Protein AF-A0A2E6WQ95-F1 (afdb_monomer_lite)

Foldseek 3Di:
DDLPQWDADPVGTDHPVQQFAEDAEDAQWFQCLCVDPPDPPPPPPPDDDDDDDDDDPDPCPVDDDPDPDPPPCDVVLVCQLDDADDPVCVVCVVVVRNHNNSRTNDDPVVSVVVVVVCVVVVHRYYHHPDDPPD

Sequence (134 aa):
MNISGKVMTVKGAIDPSDLKKTITHEHFFIDLRKSHLPHQPSVYTKNILNLADEDVLFPKITSFPSESTEVDFPATELNLWNAKVDFGNLHLAKDRASIADNYILSDVNLAIKEALEFKNNGGSTVVDVTNRGL

pLDDT: mean 78.23, std 24.38, range [30.89, 98.62]

Secondary structure (DSSP, 8-state):
---TTPEEETTEEE-GGG--SEEEEE-SSEE-TTTSSSPPP----S-S-------------TTS-SS-------HHHHHHHTPPP-TTTHHHHHTT---GGGGEE--HHHHHHHHHHHHHTT--EEEE---TT-

Radius of gyration: 21.03 Å; chains: 1; bounding box: 39×42×52 Å

Structure (mmCIF, N/CA/C/O backbone):
data_AF-A0A2E6WQ95-F1
#
_entry.id   AF-A0A2E6WQ95-F1
#
loop_
_atom_site.group_PDB
_atom_site.id
_atom_site.type_symbol
_atom_site.label_atom_id
_atom_site.label_alt_id
_atom_site.label_comp_id
_atom_site.label_asym_id
_atom_site.label_entity_id
_atom_site.label_seq_id
_atom_site.pdbx_PDB_ins_code
_atom_site.Cartn_x
_atom_site.Cartn_y
_atom_site.Cartn_z
_atom_site.occupancy
_atom_site.B_iso_or_equiv
_atom_site.auth_seq_id
_atom_site.auth_comp_id
_atom_site.auth_asym_id
_atom_site.auth_atom_id
_atom_site.pdbx_PDB_model_num
ATOM 1 N N . MET A 1 1 ? -17.652 -18.478 17.981 1.00 73.75 1 MET A N 1
ATOM 2 C CA . MET A 1 1 ? -17.420 -17.054 18.317 1.00 73.75 1 MET A CA 1
ATOM 3 C C . MET A 1 1 ? -18.280 -16.220 17.377 1.00 73.75 1 MET A C 1
ATOM 5 O O . MET A 1 1 ? -18.214 -16.474 16.182 1.00 73.75 1 MET A O 1
ATOM 9 N N . ASN A 1 2 ? -19.123 -15.312 17.879 1.00 87.25 2 ASN A N 1
ATOM 10 C CA . ASN A 1 2 ? -19.898 -14.413 17.015 1.00 87.25 2 ASN A CA 1
ATOM 11 C C . ASN A 1 2 ? -18.994 -13.253 16.568 1.00 87.25 2 ASN A C 1
ATOM 13 O O . ASN A 1 2 ? -18.537 -12.490 17.414 1.00 87.25 2 ASN A O 1
ATOM 17 N N . ILE A 1 3 ? -18.714 -13.155 15.267 1.00 93.50 3 ILE A N 1
ATOM 18 C CA . ILE A 1 3 ? -17.878 -12.090 14.682 1.00 93.50 3 ILE A CA 1
ATOM 19 C C . ILE A 1 3 ? -18.707 -10.942 14.088 1.00 93.50 3 ILE A C 1
ATOM 21 O O . ILE A 1 3 ? -18.144 -9.978 13.576 1.00 93.50 3 ILE A O 1
ATOM 25 N N . SER A 1 4 ? -20.038 -11.037 14.143 1.00 95.56 4 SER A N 1
ATOM 26 C CA . SER A 1 4 ? -20.930 -10.003 13.623 1.00 95.56 4 SER A CA 1
ATOM 27 C C . SER A 1 4 ? -20.664 -8.663 14.311 1.00 95.56 4 SER A C 1
ATOM 29 O O . SER A 1 4 ? -20.610 -8.591 15.538 1.00 95.56 4 SER A O 1
ATOM 31 N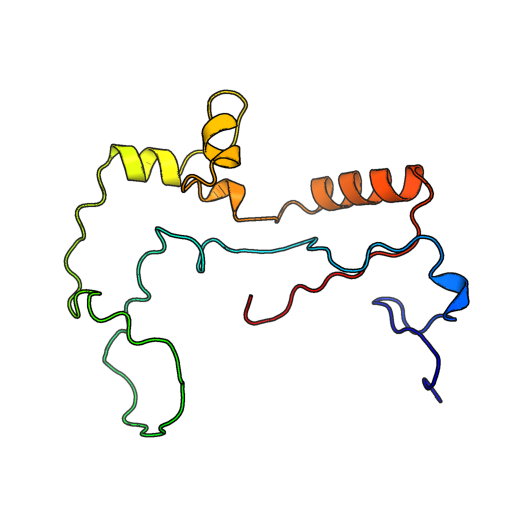 N . GLY A 1 5 ? -20.504 -7.600 13.518 1.00 94.94 5 GLY A N 1
ATOM 32 C CA . GLY A 1 5 ? -20.220 -6.249 14.012 1.00 94.94 5 GLY A CA 1
ATOM 33 C C . GLY A 1 5 ? -18.777 -6.010 14.474 1.00 94.94 5 GLY A C 1
ATOM 34 O O . GLY A 1 5 ? -18.498 -4.943 15.008 1.00 94.94 5 GLY A O 1
ATOM 35 N N . LYS A 1 6 ? -17.859 -6.967 14.285 1.00 96.88 6 LYS A N 1
ATOM 36 C CA . LYS A 1 6 ? -16.420 -6.795 14.544 1.00 96.88 6 LYS A CA 1
ATOM 37 C C . LYS A 1 6 ? -15.649 -6.564 13.248 1.00 96.88 6 LYS A C 1
ATOM 39 O O . LYS A 1 6 ? -16.119 -6.909 12.166 1.00 96.88 6 LYS A O 1
ATOM 44 N N . VAL A 1 7 ? -14.440 -6.021 13.371 1.00 97.56 7 VAL A N 1
ATOM 45 C CA . VAL A 1 7 ? -13.500 -5.893 12.249 1.00 97.56 7 VAL A CA 1
ATOM 46 C C . VAL A 1 7 ? -12.436 -6.972 12.378 1.00 97.56 7 VAL A C 1
ATOM 48 O O . VAL A 1 7 ? -11.837 -7.122 13.439 1.00 97.56 7 VAL A O 1
ATOM 51 N N . MET A 1 8 ? -12.197 -7.741 11.317 1.00 96.94 8 MET A N 1
ATOM 52 C CA . MET A 1 8 ? -11.149 -8.761 11.307 1.00 96.94 8 MET A CA 1
ATOM 53 C C . MET A 1 8 ? -9.818 -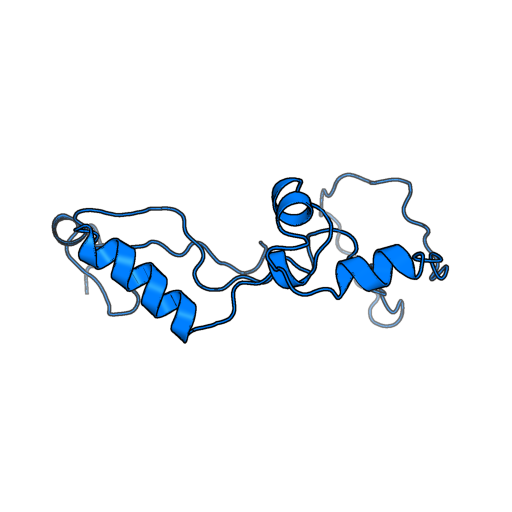8.157 10.851 1.00 96.94 8 MET A C 1
ATOM 55 O O . MET A 1 8 ? -9.746 -7.557 9.784 1.00 96.94 8 MET A O 1
ATOM 59 N N . THR A 1 9 ? -8.762 -8.353 11.638 1.00 97.44 9 THR A N 1
ATOM 60 C CA . THR A 1 9 ? -7.379 -8.001 11.277 1.00 97.44 9 THR A CA 1
ATOM 61 C C . THR A 1 9 ? -6.530 -9.264 11.131 1.00 97.44 9 THR A C 1
ATOM 63 O O . THR A 1 9 ? -6.942 -10.351 11.537 1.00 97.44 9 THR A O 1
ATOM 66 N N . VAL A 1 10 ? -5.288 -9.126 10.657 1.00 96.75 10 VAL A N 1
ATOM 67 C CA . VAL A 1 10 ? -4.316 -10.239 10.620 1.00 96.75 10 VAL A CA 1
ATOM 68 C C . VAL A 1 10 ? -3.965 -10.803 12.006 1.00 96.75 10 VAL A C 1
ATOM 70 O O . VAL A 1 10 ? -3.438 -11.906 12.101 1.00 96.75 10 VAL A O 1
ATOM 73 N N . LYS A 1 11 ? -4.261 -10.070 13.091 1.00 97.12 11 LYS A N 1
ATOM 74 C CA . LYS A 1 11 ? -4.078 -10.518 14.484 1.00 97.12 11 LYS A CA 1
ATOM 75 C C . LYS A 1 11 ? -5.379 -10.994 15.143 1.00 97.12 11 LYS A C 1
ATOM 77 O O . LYS A 1 11 ? -5.364 -11.335 16.322 1.00 97.12 11 LYS A O 1
ATOM 82 N N . GLY A 1 12 ? -6.488 -11.022 14.402 1.00 96.81 12 GLY A N 1
ATOM 83 C CA . GLY A 1 12 ? -7.810 -11.400 14.898 1.00 96.81 12 GLY A CA 1
ATOM 84 C C . GLY A 1 12 ? -8.808 -10.242 14.927 1.00 96.81 12 GLY A C 1
ATOM 85 O O . GLY A 1 12 ? -8.546 -9.147 14.424 1.00 96.81 12 GLY A O 1
ATOM 86 N N . ALA A 1 13 ? -9.985 -10.515 15.490 1.00 96.94 13 ALA A N 1
ATOM 87 C CA . ALA A 1 13 ? -11.093 -9.571 15.540 1.00 96.94 13 ALA A CA 1
ATOM 88 C C . ALA A 1 13 ? -10.858 -8.450 16.566 1.00 96.94 13 ALA A C 1
ATOM 90 O O . ALA A 1 13 ? -10.413 -8.712 17.683 1.00 96.94 13 ALA A O 1
ATOM 91 N N . ILE A 1 14 ? -11.226 -7.225 16.199 1.00 96.94 14 ILE A N 1
ATOM 92 C CA . ILE A 1 14 ? -11.193 -6.029 17.051 1.00 96.94 14 ILE A CA 1
ATOM 93 C C . ILE A 1 14 ? -12.569 -5.357 17.089 1.00 96.94 14 ILE A C 1
ATOM 95 O O . ILE A 1 14 ? -13.437 -5.638 16.250 1.00 96.94 14 ILE A O 1
ATOM 99 N N . ASP A 1 15 ? -12.786 -4.473 18.063 1.00 97.06 15 ASP A N 1
ATOM 100 C CA . ASP A 1 15 ? -13.972 -3.623 18.064 1.00 97.06 15 ASP A CA 1
ATOM 101 C C . ASP A 1 15 ? -13.865 -2.542 16.971 1.00 97.06 15 ASP A C 1
ATOM 103 O O . ASP A 1 15 ? -12.779 -1.997 16.768 1.00 97.06 15 ASP A O 1
ATOM 107 N N . PRO A 1 16 ? -14.951 -2.187 16.261 1.00 97.00 16 PRO A N 1
ATOM 108 C CA . PRO A 1 16 ? -14.918 -1.078 15.311 1.00 97.00 16 PRO A CA 1
ATOM 109 C C . PRO A 1 16 ? -14.420 0.244 15.913 1.00 97.00 16 PRO A C 1
ATOM 111 O O . PRO A 1 16 ? -13.793 1.025 15.196 1.00 97.00 16 PRO A O 1
ATOM 114 N N . SER A 1 17 ? -14.632 0.498 17.213 1.00 96.94 17 SER A N 1
ATOM 115 C CA . SER A 1 17 ? -14.094 1.699 17.870 1.00 96.94 17 SER A CA 1
ATOM 116 C C . SER A 1 17 ? -12.561 1.729 17.929 1.00 96.94 17 SER A C 1
ATOM 118 O O . SER A 1 17 ? -11.972 2.804 18.063 1.00 96.94 17 SER A O 1
ATOM 120 N N . ASP A 1 18 ? -11.904 0.571 17.807 1.00 97.44 18 ASP A N 1
ATOM 121 C CA . ASP A 1 18 ? -10.444 0.447 17.851 1.00 97.44 18 ASP A CA 1
ATOM 122 C C . ASP A 1 18 ? -9.765 0.809 16.521 1.00 97.44 18 ASP A C 1
ATOM 124 O O . ASP A 1 18 ? -8.553 1.034 16.505 1.00 97.44 18 ASP A O 1
ATOM 128 N N . LEU A 1 19 ? -10.524 0.926 15.420 1.00 97.00 19 LEU A N 1
ATOM 129 C CA . LEU A 1 19 ? -9.992 1.302 14.104 1.00 97.00 19 LEU A CA 1
ATOM 130 C C . LEU A 1 19 ? -9.252 2.643 14.136 1.00 97.00 19 LEU A C 1
ATOM 132 O O . LEU A 1 19 ? -8.145 2.755 13.600 1.00 97.00 19 LEU A O 1
ATOM 136 N N . LYS A 1 20 ? -9.856 3.651 14.783 1.00 96.75 20 LYS A N 1
ATOM 137 C CA . LYS A 1 20 ? -9.353 5.034 14.873 1.00 96.75 20 LYS A CA 1
ATOM 138 C C . LYS A 1 20 ? -8.983 5.585 13.478 1.00 96.75 20 LYS A C 1
ATOM 140 O O . LYS A 1 20 ? -9.660 5.289 12.493 1.00 96.75 20 LYS A O 1
ATOM 145 N N . LYS A 1 21 ? -7.936 6.417 13.374 1.00 98.06 21 LYS A N 1
ATOM 146 C CA . LYS A 1 21 ? -7.464 6.982 12.099 1.00 98.06 21 LYS A CA 1
ATOM 147 C C . LYS A 1 21 ? -7.017 5.853 11.167 1.00 98.06 21 LYS A C 1
ATOM 149 O O . LYS A 1 21 ? -6.019 5.182 11.436 1.00 98.06 21 LYS A O 1
ATOM 154 N N . THR A 1 22 ? -7.775 5.671 10.089 1.00 98.38 22 THR A N 1
ATOM 155 C CA . THR A 1 22 ? -7.645 4.547 9.162 1.00 98.38 22 THR A CA 1
ATOM 156 C C . THR A 1 22 ? -7.464 5.049 7.738 1.00 98.38 22 THR A C 1
ATOM 158 O O . THR A 1 22 ? -8.183 5.954 7.320 1.00 98.38 22 THR A O 1
ATOM 161 N N . ILE A 1 23 ? -6.537 4.443 7.003 1.00 98.31 23 ILE A N 1
ATOM 162 C CA . ILE A 1 23 ? -6.444 4.556 5.542 1.00 98.31 23 ILE A CA 1
ATOM 163 C C . ILE A 1 23 ? -6.986 3.260 4.931 1.00 98.31 23 ILE A C 1
ATOM 165 O O . ILE A 1 23 ? -6.622 2.159 5.351 1.00 98.31 23 ILE A O 1
ATOM 169 N N . THR A 1 24 ? -7.962 3.394 4.034 1.00 97.88 24 THR A N 1
ATOM 170 C CA . THR A 1 24 ? -8.859 2.291 3.645 1.00 97.88 24 THR A CA 1
ATOM 171 C C . THR A 1 24 ? -8.465 1.588 2.350 1.00 97.88 24 THR A C 1
ATOM 173 O O . THR A 1 24 ? -9.106 0.602 1.999 1.00 97.88 24 THR A O 1
ATOM 176 N N . HIS A 1 25 ? -7.463 2.091 1.630 1.00 97.88 25 HIS A N 1
ATOM 177 C CA . HIS A 1 25 ? -7.011 1.522 0.362 1.00 97.88 25 HIS A CA 1
ATOM 178 C C . HIS A 1 25 ? -5.513 1.741 0.220 1.00 97.88 25 HIS A C 1
ATOM 180 O O . HIS A 1 25 ? -5.087 2.772 -0.285 1.00 97.88 25 HIS A O 1
ATOM 186 N N . GLU A 1 26 ? -4.726 0.756 0.631 1.00 97.81 26 GLU A N 1
ATOM 187 C CA . GLU A 1 26 ? -3.274 0.774 0.472 1.00 97.81 26 GLU A CA 1
ATOM 188 C C . GLU A 1 26 ? -2.762 -0.566 -0.063 1.00 97.81 26 GLU A C 1
ATOM 190 O O . GLU A 1 26 ? -3.484 -1.567 -0.091 1.00 97.81 26 GLU A O 1
ATOM 195 N N . HIS A 1 27 ? -1.490 -0.580 -0.454 1.00 97.06 27 HIS A N 1
ATOM 196 C CA . HIS A 1 27 ? -0.768 -1.775 -0.877 1.00 97.06 27 HIS A CA 1
ATOM 197 C C . HIS A 1 27 ? 0.607 -1.783 -0.206 1.00 97.06 27 HIS A C 1
ATOM 199 O O . HIS A 1 27 ? 1.450 -0.947 -0.529 1.00 97.06 27 HIS A O 1
ATOM 205 N N . PHE A 1 28 ? 0.859 -2.713 0.719 1.00 96.31 28 PHE A N 1
ATOM 206 C CA . PHE A 1 28 ? 2.201 -2.867 1.294 1.00 96.31 28 PHE A CA 1
ATOM 207 C C . PHE A 1 28 ? 3.136 -3.620 0.359 1.00 96.31 28 PHE A C 1
ATOM 209 O O . PHE A 1 28 ? 4.323 -3.307 0.270 1.00 96.31 28 PHE A O 1
ATOM 216 N N . PHE A 1 29 ? 2.587 -4.624 -0.322 1.00 96.19 29 PHE A N 1
ATOM 217 C CA . PHE A 1 29 ? 3.325 -5.482 -1.231 1.00 96.19 29 PHE A CA 1
ATOM 218 C C . PHE A 1 29 ? 2.508 -5.700 -2.490 1.00 96.19 29 PHE A C 1
ATOM 220 O O . PHE A 1 29 ? 1.413 -6.246 -2.421 1.00 96.19 29 PHE A O 1
ATOM 227 N N . ILE A 1 30 ? 3.038 -5.298 -3.639 1.00 95.06 30 ILE A N 1
ATOM 228 C CA . ILE A 1 30 ? 2.355 -5.450 -4.923 1.00 95.06 30 ILE A CA 1
ATOM 229 C C . ILE A 1 30 ? 3.378 -5.593 -6.045 1.00 95.06 30 ILE A C 1
ATOM 231 O O . ILE A 1 30 ? 4.448 -4.991 -5.997 1.00 95.06 30 ILE A O 1
ATOM 235 N N . ASP A 1 31 ? 3.053 -6.401 -7.050 1.00 92.44 31 ASP A N 1
ATOM 236 C CA . ASP A 1 31 ? 3.862 -6.570 -8.255 1.00 92.44 31 ASP A CA 1
ATOM 237 C C . ASP A 1 31 ? 2.980 -6.349 -9.486 1.00 92.44 31 ASP A C 1
ATOM 239 O O . ASP A 1 31 ? 2.260 -7.245 -9.927 1.00 92.44 31 ASP A O 1
ATOM 243 N N . LEU A 1 32 ? 3.041 -5.134 -10.027 1.00 88.94 32 LEU A N 1
ATOM 244 C CA . LEU A 1 32 ? 2.280 -4.694 -11.196 1.00 88.94 32 LEU A CA 1
ATOM 245 C C . LEU A 1 32 ? 3.064 -4.854 -12.503 1.00 88.94 32 LEU A C 1
ATOM 247 O O . LEU A 1 32 ? 2.574 -4.485 -13.571 1.00 88.94 32 LEU A O 1
ATOM 251 N N . ARG A 1 33 ? 4.271 -5.436 -12.470 1.00 84.81 33 ARG A N 1
ATOM 252 C CA . ARG A 1 33 ? 5.126 -5.571 -13.666 1.00 84.81 33 ARG A CA 1
ATOM 253 C C . ARG A 1 33 ? 4.501 -6.445 -14.756 1.00 84.81 33 ARG A C 1
ATOM 255 O O . ARG A 1 33 ? 4.914 -6.375 -15.906 1.00 84.81 33 ARG A O 1
ATOM 262 N N . LYS A 1 34 ? 3.524 -7.288 -14.403 1.00 76.25 34 LYS A N 1
ATOM 263 C CA . LYS A 1 34 ? 2.776 -8.127 -15.355 1.00 76.25 34 LYS A CA 1
ATOM 264 C C . LYS A 1 34 ? 1.573 -7.423 -15.980 1.00 76.25 34 LYS A C 1
ATOM 266 O O . LYS A 1 34 ? 1.122 -7.869 -17.028 1.00 76.25 34 LYS A O 1
ATOM 271 N N . SER A 1 35 ? 1.049 -6.376 -15.346 1.00 69.25 35 SER A N 1
ATOM 272 C CA . SER A 1 35 ? -0.129 -5.636 -15.814 1.00 69.25 35 SER A CA 1
ATOM 273 C C . SER A 1 35 ? 0.226 -4.290 -16.452 1.00 69.25 35 SER A C 1
ATOM 275 O O . SER A 1 35 ? -0.586 -3.740 -17.191 1.00 69.25 35 SER A O 1
ATOM 277 N N . HIS A 1 36 ? 1.439 -3.774 -16.224 1.00 64.88 36 HIS A N 1
ATOM 278 C CA . HIS A 1 36 ? 1.934 -2.538 -16.833 1.00 64.88 36 HIS A CA 1
ATOM 279 C C . HIS A 1 36 ? 2.935 -2.816 -17.956 1.00 64.88 36 HIS A C 1
ATOM 281 O O . HIS A 1 36 ? 3.867 -3.604 -17.808 1.00 64.88 36 HIS A O 1
ATOM 287 N N . LEU A 1 37 ? 2.715 -2.167 -19.101 1.00 62.53 37 LEU A N 1
ATOM 288 C CA . LEU A 1 37 ? 3.541 -2.317 -20.295 1.00 62.53 37 LEU A CA 1
ATOM 289 C C . LEU A 1 37 ? 4.938 -1.702 -20.109 1.00 62.53 37 LEU A C 1
ATOM 291 O O . LEU A 1 37 ? 5.065 -0.682 -19.424 1.00 62.53 37 LEU A O 1
ATOM 295 N N . PRO A 1 38 ? 5.966 -2.237 -20.791 1.00 59.09 38 PRO A N 1
ATOM 296 C CA . PRO A 1 38 ? 6.021 -3.476 -21.562 1.00 59.09 38 PRO A CA 1
ATOM 297 C C . PRO A 1 38 ? 6.107 -4.705 -20.646 1.00 59.09 38 PRO A C 1
ATOM 299 O O . PRO A 1 38 ? 7.151 -5.037 -20.094 1.00 59.09 38 PRO A O 1
ATOM 302 N N . HIS A 1 39 ? 5.026 -5.468 -20.555 1.00 54.09 39 HIS A N 1
ATOM 303 C CA . HIS A 1 39 ? 5.130 -6.852 -20.122 1.00 54.09 39 HIS A CA 1
ATOM 304 C C . HIS A 1 39 ? 5.406 -7.689 -21.373 1.00 54.09 39 HIS A C 1
ATOM 306 O O . HIS A 1 39 ? 4.742 -7.507 -22.399 1.00 54.09 39 HIS A O 1
ATOM 312 N N . GLN A 1 40 ? 6.360 -8.625 -21.320 1.00 48.03 40 GLN A N 1
ATOM 313 C CA . GLN A 1 40 ? 6.401 -9.653 -22.359 1.00 48.03 40 GLN A CA 1
ATOM 314 C C . GLN A 1 40 ? 5.022 -10.326 -22.373 1.00 48.03 40 GLN A C 1
ATOM 316 O O . GLN A 1 40 ? 4.546 -10.717 -21.299 1.00 48.03 40 GLN A O 1
ATOM 321 N N . PRO A 1 41 ? 4.327 -10.400 -23.525 1.00 45.22 41 PRO A N 1
ATOM 322 C CA . PRO A 1 41 ? 3.058 -11.104 -23.583 1.00 45.22 41 PRO A CA 1
ATOM 323 C C . PRO A 1 41 ? 3.293 -12.509 -23.039 1.00 45.22 41 PRO A C 1
ATOM 325 O O . PRO A 1 41 ? 4.324 -13.121 -23.327 1.00 45.22 41 PRO A O 1
ATOM 328 N N . SER A 1 42 ? 2.372 -13.007 -22.211 1.00 42.03 42 SER A N 1
ATOM 329 C CA . SER A 1 42 ? 2.431 -14.396 -21.775 1.00 42.03 42 SER A CA 1
ATOM 330 C C . SER A 1 42 ? 2.547 -15.251 -23.030 1.00 42.03 42 SER A C 1
ATOM 332 O O . SER A 1 42 ? 1.608 -15.286 -23.831 1.00 42.03 42 SER A O 1
ATOM 334 N N . VAL A 1 43 ? 3.698 -15.894 -23.230 1.00 38.97 43 VAL A N 1
ATOM 335 C CA . VAL A 1 43 ? 3.849 -16.886 -24.286 1.00 38.97 43 VAL A CA 1
ATOM 336 C C . VAL A 1 43 ? 2.917 -18.013 -23.876 1.00 38.97 43 VAL A C 1
ATOM 338 O O . VAL A 1 43 ? 3.261 -18.842 -23.036 1.00 38.97 43 VAL A O 1
ATOM 341 N N . TYR A 1 44 ? 1.693 -18.008 -24.403 1.00 36.56 44 TYR A N 1
ATOM 342 C CA . TYR A 1 44 ? 0.872 -19.201 -24.392 1.00 36.56 44 TYR A CA 1
ATOM 343 C C . TYR A 1 44 ? 1.645 -20.212 -25.229 1.00 36.56 44 TYR A C 1
ATOM 345 O O . TYR A 1 44 ? 1.607 -20.187 -26.460 1.00 36.56 44 TYR A O 1
ATOM 353 N N . THR A 1 45 ? 2.384 -21.096 -24.564 1.00 30.89 45 THR A N 1
ATOM 354 C CA . THR A 1 45 ? 2.769 -22.366 -25.157 1.00 30.89 45 THR A CA 1
ATOM 355 C C . THR A 1 45 ? 1.466 -23.069 -25.490 1.00 30.89 45 THR A C 1
ATOM 357 O O . THR A 1 45 ? 0.804 -23.663 -24.642 1.00 30.89 45 THR A O 1
ATOM 360 N N . LYS A 1 46 ? 1.054 -22.933 -26.750 1.00 35.75 46 LYS A N 1
ATOM 361 C CA . LYS A 1 46 ? -0.081 -23.624 -27.345 1.00 35.75 46 LYS A CA 1
ATOM 362 C C . LYS A 1 46 ? 0.282 -25.099 -27.466 1.00 35.75 46 LYS A C 1
ATOM 364 O O . LYS A 1 46 ? 0.582 -25.567 -28.549 1.00 35.75 46 LYS A O 1
ATOM 369 N N . ASN A 1 47 ? 0.360 -25.782 -26.333 1.00 38.66 47 ASN A N 1
ATOM 370 C CA . ASN A 1 47 ? 0.467 -27.223 -26.187 1.00 38.66 47 ASN A CA 1
ATOM 371 C C . ASN A 1 47 ? 0.215 -27.522 -24.715 1.00 38.66 47 ASN A C 1
ATOM 373 O O . ASN A 1 47 ? 1.167 -27.559 -23.943 1.00 38.66 47 ASN A O 1
ATOM 377 N N . ILE A 1 48 ? -1.062 -27.661 -24.347 1.00 38.19 48 ILE A N 1
ATOM 378 C CA . ILE A 1 48 ? -1.627 -28.617 -23.376 1.00 38.19 48 ILE A CA 1
ATOM 379 C C . ILE A 1 48 ? -3.069 -28.146 -23.077 1.00 38.19 48 ILE A C 1
ATOM 381 O O . ILE A 1 48 ? -3.286 -27.092 -22.491 1.00 38.19 48 ILE A O 1
ATOM 385 N N . LEU A 1 49 ? -4.024 -28.992 -23.492 1.00 32.75 49 LEU A N 1
ATOM 386 C CA . LEU A 1 49 ? -5.460 -29.050 -23.157 1.00 32.75 49 LEU A CA 1
ATOM 387 C C . LEU A 1 49 ? -6.457 -28.356 -24.101 1.00 32.75 49 LEU A C 1
ATOM 389 O O . LEU A 1 49 ? -6.784 -27.181 -23.991 1.00 32.75 49 LEU A O 1
ATOM 393 N N . ASN A 1 50 ? -7.041 -29.198 -24.960 1.00 39.72 50 ASN A N 1
ATOM 394 C CA . ASN A 1 50 ? -8.431 -29.111 -25.395 1.00 39.72 50 ASN A CA 1
ATOM 395 C C . ASN A 1 50 ? -9.354 -29.031 -24.169 1.00 39.72 50 ASN A C 1
ATOM 397 O O . ASN A 1 50 ? -9.759 -30.072 -23.656 1.00 39.72 50 ASN A O 1
ATOM 401 N N . LEU A 1 51 ? -9.697 -27.836 -23.703 1.00 36.25 51 LEU A N 1
ATOM 402 C CA . LEU A 1 51 ? -10.868 -27.634 -22.857 1.00 36.25 51 LEU A CA 1
ATOM 403 C C . LEU A 1 51 ? -11.566 -26.368 -23.342 1.00 36.25 51 LEU A C 1
ATOM 405 O O . LEU A 1 51 ? -11.081 -25.254 -23.168 1.00 36.25 51 LEU A O 1
ATOM 409 N N . ALA A 1 52 ? -12.665 -26.597 -24.052 1.00 39.94 52 ALA A N 1
ATOM 410 C CA . ALA A 1 52 ? -13.695 -25.607 -24.270 1.00 39.94 52 ALA A CA 1
ATOM 411 C C . ALA A 1 52 ? -14.243 -25.187 -22.906 1.00 39.94 52 ALA A C 1
ATOM 413 O O . ALA A 1 52 ? -14.567 -26.063 -22.116 1.00 39.94 52 ALA A O 1
ATOM 414 N N . ASP A 1 53 ? -14.312 -23.885 -22.653 1.00 33.56 53 ASP A N 1
ATOM 415 C CA . ASP A 1 53 ? -15.445 -23.252 -21.985 1.00 33.56 53 ASP A CA 1
ATOM 416 C C . ASP A 1 53 ? -15.374 -21.745 -22.266 1.00 33.56 53 ASP A C 1
ATOM 418 O O . ASP A 1 53 ? -14.322 -21.107 -22.160 1.00 33.56 53 ASP A O 1
ATOM 422 N N . GLU A 1 54 ? -16.496 -21.231 -22.762 1.00 45.66 54 GLU A N 1
ATOM 423 C CA . GLU A 1 54 ? -16.717 -19.837 -23.130 1.00 45.66 54 GLU A CA 1
ATOM 424 C C . GLU A 1 54 ? -16.876 -18.947 -21.880 1.00 45.66 54 GLU A C 1
ATOM 426 O O . GLU A 1 54 ? -16.983 -19.439 -20.762 1.00 45.66 54 GLU A O 1
ATOM 431 N N . ASP A 1 55 ? -16.906 -17.629 -22.095 1.00 40.41 55 ASP A N 1
ATOM 432 C CA . ASP A 1 55 ? -17.178 -16.563 -21.112 1.00 40.41 55 ASP A CA 1
ATOM 433 C C . ASP A 1 55 ? -16.003 -15.960 -20.329 1.00 40.41 55 ASP A C 1
ATOM 435 O O . ASP A 1 55 ? -16.030 -15.849 -19.102 1.00 40.41 55 ASP A O 1
ATOM 439 N N . VAL A 1 56 ? -15.038 -15.365 -21.044 1.00 36.12 56 VAL A N 1
ATOM 440 C CA . VAL A 1 56 ? -14.315 -14.212 -20.479 1.00 36.12 56 VAL A CA 1
ATOM 441 C C . VAL A 1 56 ? -14.334 -13.016 -21.429 1.00 36.12 56 VAL A C 1
ATOM 443 O O . VAL A 1 56 ? -13.609 -12.937 -22.420 1.00 36.12 56 VAL A O 1
ATOM 446 N N . LEU A 1 57 ? -15.203 -12.063 -21.089 1.00 35.78 57 LEU A N 1
ATOM 447 C CA . LEU A 1 57 ? -15.374 -10.759 -21.717 1.00 35.78 57 LEU A CA 1
ATOM 448 C C . LEU A 1 57 ? -14.184 -9.840 -21.380 1.00 35.78 57 LEU A C 1
ATOM 450 O O . LEU A 1 57 ? -14.304 -8.925 -20.570 1.00 35.78 57 LEU A O 1
ATOM 454 N N . PHE A 1 58 ? -13.027 -10.066 -22.000 1.00 32.50 58 PHE A N 1
ATOM 455 C CA . PHE A 1 58 ? -11.991 -9.034 -22.102 1.00 32.50 58 PHE A CA 1
ATOM 456 C C . PHE A 1 58 ? -12.130 -8.322 -23.451 1.00 32.50 58 PHE A C 1
ATOM 458 O O . PHE A 1 58 ? -12.417 -8.983 -24.455 1.00 32.50 58 PHE A O 1
ATOM 465 N N . PRO A 1 59 ? -11.975 -6.983 -23.512 1.00 32.41 59 PRO A N 1
ATOM 466 C CA . PRO A 1 59 ? -12.105 -6.259 -24.764 1.00 32.41 59 PRO A CA 1
ATOM 467 C C . PRO A 1 59 ? -11.118 -6.854 -25.761 1.00 32.41 59 PRO A C 1
ATOM 469 O O . PRO A 1 59 ? -9.925 -6.980 -25.488 1.00 32.41 59 PRO A O 1
ATOM 472 N N . LYS A 1 60 ? -11.652 -7.259 -26.912 1.00 33.44 60 LYS A N 1
ATOM 473 C CA . LYS A 1 60 ? -10.904 -7.736 -28.070 1.00 33.44 60 LYS A CA 1
ATOM 474 C C . LYS A 1 60 ? -9.967 -6.601 -28.497 1.00 33.44 60 LYS A C 1
ATOM 476 O O . LYS A 1 60 ? -10.352 -5.737 -29.278 1.00 33.44 60 LYS A O 1
ATOM 481 N N . ILE A 1 61 ? -8.752 -6.559 -27.956 1.00 35.69 61 ILE A N 1
ATOM 482 C CA . ILE A 1 61 ? -7.693 -5.712 -28.500 1.00 35.69 61 ILE A CA 1
ATOM 483 C C . ILE A 1 61 ? -7.241 -6.427 -29.772 1.00 35.69 61 ILE A C 1
ATOM 485 O O . ILE A 1 61 ? -6.439 -7.357 -29.746 1.00 35.69 61 ILE A O 1
ATOM 489 N N . THR A 1 62 ? -7.862 -6.065 -30.893 1.00 31.69 62 THR A N 1
ATOM 490 C CA . THR A 1 62 ? -7.722 -6.720 -32.201 1.00 31.69 62 THR A CA 1
ATOM 491 C C . THR A 1 62 ? -6.411 -6.382 -32.916 1.00 31.69 62 THR A C 1
ATOM 493 O O . THR A 1 62 ? -6.394 -6.255 -34.137 1.00 31.69 62 THR A O 1
ATOM 496 N N . SER A 1 63 ? -5.303 -6.228 -32.195 1.00 34.41 63 SER A N 1
ATOM 497 C CA . SER A 1 63 ? -4.003 -5.984 -32.828 1.00 34.41 63 SER A CA 1
ATOM 498 C C . SER A 1 63 ? -2.818 -6.370 -31.946 1.00 34.41 63 SER A C 1
ATOM 500 O O . SER A 1 63 ? -1.832 -5.640 -31.888 1.00 34.41 63 SER A O 1
ATOM 502 N N . PHE A 1 64 ? -2.894 -7.509 -31.258 1.00 40.09 64 PHE A N 1
ATOM 503 C CA . PHE A 1 64 ? -1.680 -8.158 -30.767 1.00 40.09 64 PHE A CA 1
ATOM 504 C C . PHE A 1 64 ? -1.308 -9.289 -31.731 1.00 40.09 64 PHE A C 1
ATOM 506 O O . PHE A 1 64 ? -2.159 -10.145 -31.993 1.00 40.09 64 PHE A O 1
ATOM 513 N N . PRO A 1 65 ? -0.096 -9.273 -32.317 1.00 36.69 65 PRO A N 1
ATOM 514 C CA . PRO A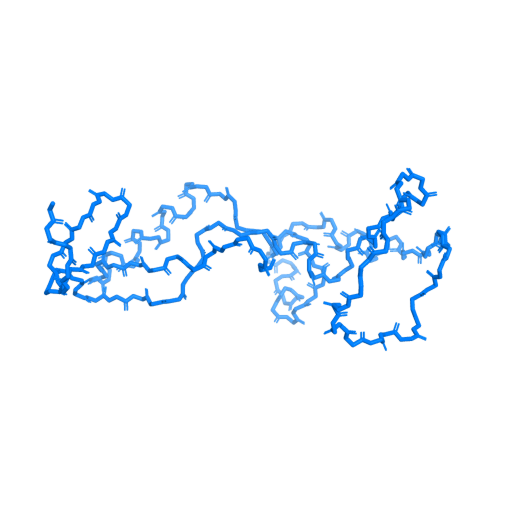 1 65 ? 0.325 -10.301 -33.259 1.00 36.69 65 PRO A CA 1
ATOM 515 C C . PRO A 1 65 ? 0.266 -11.677 -32.586 1.00 36.69 65 PRO A C 1
ATOM 517 O O . PRO A 1 65 ? 0.724 -11.864 -31.462 1.00 36.69 65 PRO A O 1
ATOM 520 N N . SER A 1 66 ? -0.355 -12.635 -33.275 1.00 39.97 66 SER A N 1
ATOM 521 C CA . SER A 1 66 ? -0.620 -13.998 -32.795 1.00 39.97 66 SER A CA 1
ATOM 522 C C . SER A 1 66 ? 0.580 -14.944 -32.907 1.00 39.97 66 SER A C 1
ATOM 524 O O . SER A 1 66 ? 0.435 -16.145 -32.689 1.00 39.97 66 SER A O 1
ATOM 526 N N . GLU A 1 67 ? 1.748 -14.425 -33.272 1.00 38.06 67 GLU A N 1
ATOM 527 C CA . GLU A 1 67 ? 3.006 -15.160 -33.332 1.00 38.06 67 GLU A CA 1
ATOM 528 C C . GLU A 1 67 ? 4.025 -14.479 -32.423 1.00 38.06 67 GLU A C 1
ATOM 530 O O . GLU A 1 67 ? 3.945 -13.274 -32.181 1.00 38.06 67 GLU A O 1
ATOM 535 N N . SER A 1 68 ? 4.994 -15.253 -31.929 1.00 40.09 68 SER A N 1
ATOM 536 C CA . SER A 1 68 ? 6.199 -14.739 -31.282 1.00 40.09 68 SER A CA 1
ATOM 537 C C . SER A 1 68 ? 7.057 -14.009 -32.315 1.00 40.09 68 SER A C 1
ATOM 539 O O . SER A 1 68 ? 8.140 -14.461 -32.678 1.00 40.09 68 SER A O 1
ATOM 541 N N . THR A 1 69 ? 6.561 -12.897 -32.840 1.00 39.38 69 THR A N 1
ATOM 542 C CA . THR A 1 69 ? 7.430 -11.899 -33.431 1.00 39.38 69 THR A CA 1
ATOM 543 C C . THR A 1 69 ? 8.229 -11.354 -32.263 1.00 39.38 69 THR A C 1
ATOM 545 O O . THR A 1 69 ? 7.634 -10.828 -31.319 1.00 39.38 69 THR A O 1
ATOM 548 N N . GLU A 1 70 ? 9.547 -11.537 -32.290 1.00 46.91 70 GLU A N 1
ATOM 549 C CA . GLU A 1 70 ? 10.486 -10.661 -31.597 1.00 46.91 70 GLU A CA 1
ATOM 550 C C . GLU A 1 70 ? 10.050 -9.228 -31.916 1.00 46.91 70 GLU A C 1
ATOM 552 O O . GLU A 1 70 ? 10.369 -8.682 -32.968 1.00 46.91 70 GLU A O 1
ATOM 557 N N . VAL A 1 71 ? 9.190 -8.645 -31.080 1.00 49.72 71 VAL A N 1
ATOM 558 C CA . VAL A 1 71 ? 8.933 -7.216 -31.147 1.00 49.72 71 VAL A CA 1
ATOM 559 C C . VAL A 1 71 ? 10.282 -6.639 -30.781 1.00 49.72 71 VAL A C 1
ATOM 561 O O . VAL A 1 71 ? 10.730 -6.843 -29.652 1.00 49.72 71 VAL A O 1
ATOM 564 N N . ASP A 1 72 ? 10.955 -6.057 -31.771 1.00 53.97 72 ASP A N 1
ATOM 565 C CA . ASP A 1 72 ? 12.267 -5.439 -31.645 1.00 53.97 72 ASP A CA 1
ATOM 566 C C . ASP A 1 72 ? 12.122 -4.292 -30.644 1.00 53.97 72 ASP A C 1
ATOM 568 O O . ASP A 1 72 ? 11.769 -3.166 -30.990 1.00 53.97 72 ASP A O 1
ATOM 572 N N . PHE A 1 73 ? 12.213 -4.639 -29.361 1.00 61.69 73 PHE A N 1
ATOM 573 C CA . PHE A 1 73 ? 12.034 -3.724 -28.257 1.00 61.69 73 PHE A CA 1
ATOM 574 C C . PHE A 1 73 ? 13.337 -2.938 -28.182 1.00 61.69 73 PHE A C 1
ATOM 576 O O . PHE A 1 73 ? 14.361 -3.532 -27.819 1.00 61.69 73 PHE A O 1
ATOM 583 N N . PRO A 1 74 ? 13.352 -1.653 -28.592 1.00 74.19 74 PRO A N 1
ATOM 584 C CA . PRO A 1 74 ? 14.595 -0.940 -28.823 1.00 74.19 74 PRO A CA 1
ATOM 585 C C . PRO A 1 74 ? 15.496 -1.037 -27.596 1.00 74.19 74 PRO A C 1
ATOM 587 O O . PRO A 1 74 ? 15.033 -0.860 -26.469 1.00 74.19 74 PRO A O 1
ATOM 590 N N . ALA A 1 75 ? 16.795 -1.275 -27.793 1.00 73.19 75 ALA A N 1
ATOM 591 C CA . ALA A 1 75 ? 17.737 -1.446 -26.682 1.00 73.19 75 ALA A CA 1
ATOM 592 C C . ALA A 1 75 ? 17.679 -0.281 -25.671 1.00 73.19 75 ALA A C 1
ATOM 594 O O . ALA A 1 75 ? 17.857 -0.480 -24.473 1.00 73.19 75 ALA A O 1
ATOM 595 N N . THR A 1 76 ? 17.366 0.930 -26.141 1.00 75.94 76 THR A N 1
ATOM 596 C CA . THR A 1 76 ? 17.134 2.110 -25.299 1.00 75.94 76 THR A CA 1
ATOM 597 C C . THR A 1 76 ? 15.903 1.973 -24.395 1.00 75.94 76 THR A C 1
ATOM 599 O O . THR A 1 76 ? 15.987 2.300 -23.213 1.00 75.94 76 THR A O 1
ATOM 602 N N . GLU A 1 77 ? 14.780 1.465 -24.907 1.00 78.12 77 GLU A N 1
ATOM 603 C CA . GLU A 1 77 ? 13.572 1.221 -24.108 1.00 78.12 77 GLU A CA 1
ATOM 604 C C . GLU A 1 77 ? 13.786 0.058 -23.133 1.00 78.12 77 GLU A C 1
ATOM 606 O O . GLU A 1 77 ? 13.362 0.133 -21.981 1.00 78.12 77 GLU A O 1
ATOM 611 N N . LEU A 1 78 ? 14.525 -0.981 -23.545 1.00 80.25 78 LEU A N 1
ATOM 612 C CA . LEU A 1 78 ? 14.913 -2.094 -22.670 1.00 80.25 78 LEU A CA 1
ATOM 613 C C . LEU A 1 78 ? 15.802 -1.635 -21.515 1.00 80.25 78 LEU A C 1
ATOM 615 O O . LEU A 1 78 ? 15.623 -2.070 -20.375 1.00 80.25 78 LEU A O 1
ATOM 619 N N . ASN A 1 79 ? 16.748 -0.744 -21.803 1.00 84.88 79 ASN A N 1
ATOM 620 C CA . ASN A 1 79 ? 17.603 -0.149 -20.785 1.00 84.88 79 ASN A CA 1
ATOM 621 C C . ASN A 1 79 ? 16.788 0.690 -19.796 1.00 84.88 79 ASN A C 1
ATOM 623 O O . ASN A 1 79 ? 17.039 0.601 -18.597 1.00 84.88 79 ASN A O 1
ATOM 627 N N . LEU A 1 80 ? 15.797 1.456 -20.271 1.00 85.06 80 LEU A N 1
ATOM 628 C CA . LEU A 1 80 ? 14.900 2.215 -19.397 1.00 85.06 80 LEU A CA 1
ATOM 629 C C . LEU A 1 80 ? 14.019 1.294 -18.541 1.00 85.06 80 LEU A C 1
ATOM 631 O O . LEU A 1 80 ? 13.905 1.510 -17.337 1.00 85.06 80 LEU A O 1
ATOM 635 N N . TRP A 1 81 ? 13.451 0.240 -19.132 1.00 85.94 81 TRP A N 1
ATOM 636 C CA . TRP A 1 81 ? 12.622 -0.735 -18.419 1.00 85.94 81 TRP A CA 1
ATOM 637 C C . TRP A 1 81 ? 13.365 -1.403 -17.263 1.00 85.94 81 TRP A C 1
ATOM 639 O O . TRP A 1 81 ? 12.813 -1.546 -16.172 1.00 85.94 81 TRP A O 1
ATOM 649 N N . ASN A 1 82 ? 14.627 -1.775 -17.488 1.00 87.94 82 ASN A N 1
ATOM 650 C CA . ASN A 1 82 ? 15.474 -2.424 -16.488 1.00 87.94 82 ASN A CA 1
ATOM 651 C C . ASN A 1 82 ? 16.162 -1.440 -15.524 1.00 87.94 82 ASN A C 1
ATOM 653 O O . ASN A 1 82 ? 16.878 -1.881 -14.619 1.00 87.94 82 ASN A O 1
ATOM 657 N N . ALA A 1 83 ? 15.982 -0.128 -15.705 1.00 91.06 83 ALA A N 1
ATOM 658 C CA . ALA A 1 83 ? 16.574 0.873 -14.830 1.00 91.06 83 ALA A CA 1
ATOM 659 C C . ALA A 1 83 ? 15.947 0.834 -13.426 1.00 91.06 83 ALA A C 1
ATOM 661 O O . ALA A 1 83 ? 14.778 0.493 -13.241 1.00 91.06 83 ALA A O 1
ATOM 662 N N . LYS A 1 84 ? 16.739 1.221 -12.423 1.00 95.38 84 LYS A N 1
ATOM 663 C CA . LYS A 1 84 ? 16.247 1.518 -11.072 1.00 95.38 84 LYS A CA 1
ATOM 664 C C . LYS A 1 84 ? 15.694 2.932 -11.020 1.00 95.38 84 LYS A C 1
ATOM 666 O O . LYS A 1 84 ? 16.218 3.804 -11.712 1.00 95.38 84 LYS A O 1
ATOM 671 N N . VAL A 1 85 ? 14.660 3.167 -10.215 1.00 95.31 85 VAL A N 1
ATOM 672 C CA . VAL A 1 85 ? 14.175 4.536 -9.994 1.00 95.31 85 VAL A CA 1
ATOM 673 C C . VAL A 1 85 ? 15.196 5.296 -9.149 1.00 95.31 85 VAL A C 1
ATOM 675 O O . VAL A 1 85 ? 15.588 4.847 -8.072 1.00 95.31 85 VAL A O 1
ATOM 678 N N . ASP A 1 86 ? 15.618 6.462 -9.628 1.00 96.44 86 ASP A N 1
ATOM 679 C CA . ASP A 1 86 ? 16.525 7.369 -8.931 1.00 96.44 86 ASP A CA 1
ATOM 680 C C . ASP A 1 86 ? 16.209 8.840 -9.260 1.00 96.44 86 ASP A C 1
ATOM 682 O O . ASP A 1 86 ? 15.263 9.162 -9.979 1.00 96.44 86 ASP A O 1
ATOM 686 N N . PHE A 1 87 ? 16.990 9.775 -8.716 1.00 97.12 87 PHE A N 1
ATOM 687 C CA . PHE A 1 87 ? 16.781 11.204 -8.966 1.00 97.12 87 PHE A CA 1
ATOM 688 C C . PHE A 1 87 ? 16.991 11.623 -10.430 1.00 97.12 87 PHE A C 1
ATOM 690 O O . PHE A 1 87 ? 16.426 12.636 -10.844 1.00 97.12 87 PHE A O 1
ATOM 697 N N . GLY A 1 88 ? 17.779 10.878 -11.206 1.00 96.38 88 GLY A N 1
ATOM 698 C CA . GLY A 1 88 ? 18.043 11.151 -12.616 1.00 96.38 88 GLY A CA 1
ATOM 699 C C . GLY A 1 88 ? 16.873 10.789 -13.530 1.00 96.38 88 GLY A C 1
ATOM 700 O O . GLY A 1 88 ? 16.694 11.441 -14.556 1.00 96.38 88 GLY A O 1
ATOM 701 N N . ASN A 1 89 ? 16.049 9.807 -13.148 1.00 94.88 89 ASN A N 1
ATOM 702 C CA . ASN A 1 89 ? 14.893 9.363 -13.938 1.00 94.88 89 ASN A CA 1
ATOM 703 C C . ASN A 1 89 ? 13.528 9.532 -13.242 1.00 94.88 89 ASN A C 1
ATOM 705 O O . ASN A 1 89 ? 12.503 9.169 -13.819 1.00 94.88 89 ASN A O 1
ATOM 709 N N . LEU A 1 90 ? 13.473 10.139 -12.050 1.00 96.00 90 LEU A N 1
ATOM 710 C CA . LEU A 1 90 ? 12.230 10.332 -11.289 1.00 96.00 90 LEU A CA 1
ATOM 711 C C . LEU A 1 90 ? 11.124 11.040 -12.089 1.00 96.00 90 LEU A C 1
ATOM 713 O O . LEU A 1 90 ? 9.943 10.762 -11.885 1.00 96.00 90 LEU A O 1
ATOM 717 N N . HIS A 1 91 ? 11.478 11.961 -12.990 1.00 96.44 91 HIS A N 1
ATOM 718 C CA . HIS A 1 91 ? 10.486 12.632 -13.833 1.00 96.44 91 HIS A CA 1
ATOM 719 C C . HIS A 1 91 ? 9.762 11.638 -14.760 1.00 96.44 91 HIS A C 1
ATOM 721 O O . HIS A 1 91 ? 8.553 11.734 -14.920 1.00 96.44 91 HIS A O 1
ATOM 727 N N . LEU A 1 92 ? 10.470 10.629 -15.283 1.00 92.12 92 LEU A N 1
ATOM 728 C CA . LEU A 1 92 ? 9.890 9.578 -16.120 1.00 92.12 92 LEU A CA 1
ATOM 729 C C . LEU A 1 92 ? 8.942 8.699 -15.302 1.00 92.12 92 LEU A C 1
ATOM 731 O O . LEU A 1 92 ? 7.836 8.410 -15.749 1.00 92.12 92 LEU A O 1
ATOM 735 N N . ALA A 1 93 ? 9.331 8.326 -14.078 1.00 91.25 93 ALA A N 1
ATOM 736 C CA . ALA A 1 93 ? 8.459 7.570 -13.177 1.00 91.25 93 ALA A CA 1
ATOM 737 C C . ALA A 1 93 ? 7.160 8.339 -12.858 1.00 91.25 93 ALA A C 1
ATOM 739 O O . ALA A 1 93 ? 6.072 7.759 -12.874 1.00 91.25 93 ALA A O 1
ATOM 740 N N . LYS A 1 94 ? 7.249 9.660 -12.636 1.00 92.12 94 LYS A N 1
ATOM 741 C CA . LYS A 1 94 ? 6.081 10.538 -12.426 1.00 92.12 94 LYS A CA 1
ATOM 742 C C . LYS A 1 94 ? 5.171 10.615 -13.650 1.00 92.12 94 LYS A C 1
ATOM 744 O O . LYS A 1 94 ? 3.951 10.586 -13.494 1.00 92.12 94 LYS A O 1
ATOM 749 N N . ASP A 1 95 ? 5.760 10.631 -14.841 1.00 89.75 95 ASP A N 1
ATOM 750 C CA . ASP A 1 95 ? 5.045 10.609 -16.121 1.00 89.75 95 ASP A CA 1
ATOM 751 C C . ASP A 1 95 ? 4.552 9.200 -16.505 1.00 89.75 95 ASP A C 1
ATOM 753 O O . ASP A 1 95 ? 4.060 8.989 -17.612 1.00 89.75 95 ASP A O 1
ATOM 757 N N . ARG A 1 96 ? 4.633 8.234 -15.574 1.00 84.75 96 ARG A N 1
ATOM 758 C CA . ARG A 1 96 ? 4.201 6.836 -15.739 1.00 84.75 96 ARG A CA 1
ATOM 759 C C . ARG A 1 96 ? 4.937 6.108 -16.861 1.00 84.75 96 ARG A C 1
ATOM 761 O O . ARG A 1 96 ? 4.371 5.222 -17.501 1.00 84.75 96 ARG A O 1
ATOM 768 N N . ALA A 1 97 ? 6.194 6.476 -17.091 1.00 85.25 97 ALA A N 1
ATOM 769 C CA . ALA A 1 97 ? 7.057 5.737 -17.987 1.00 85.25 97 ALA A CA 1
ATOM 770 C C . ALA A 1 97 ? 7.285 4.314 -17.472 1.00 85.25 97 ALA A C 1
ATOM 772 O O . ALA A 1 97 ? 7.275 4.023 -16.273 1.00 85.25 97 ALA A O 1
ATOM 773 N N . SER A 1 98 ? 7.560 3.445 -18.428 1.00 84.75 98 SER A N 1
ATOM 774 C CA . SER A 1 98 ? 7.840 2.037 -18.248 1.00 84.75 98 SER A CA 1
ATOM 775 C C . SER A 1 98 ? 9.187 1.795 -17.555 1.00 84.75 98 SER A C 1
ATOM 777 O O . SER A 1 98 ? 10.174 1.488 -18.214 1.00 84.75 98 SER A O 1
ATOM 779 N N . ILE A 1 99 ? 9.232 1.920 -16.228 1.00 90.25 99 ILE A N 1
ATOM 780 C CA . ILE A 1 99 ? 10.383 1.548 -15.390 1.00 90.25 99 ILE A CA 1
ATOM 781 C C . ILE A 1 99 ? 9.922 0.424 -14.460 1.00 90.25 99 ILE A C 1
ATOM 783 O O . ILE A 1 99 ? 9.131 0.669 -13.548 1.00 90.25 99 ILE A O 1
ATOM 787 N N . ALA A 1 100 ? 10.388 -0.810 -14.676 1.00 89.38 100 ALA A N 1
ATOM 788 C CA . ALA A 1 100 ? 9.879 -1.996 -13.975 1.00 89.38 100 ALA A CA 1
ATOM 789 C C . ALA A 1 100 ? 9.997 -1.886 -12.446 1.00 89.38 100 ALA A C 1
ATOM 791 O O . ALA A 1 100 ? 9.148 -2.392 -11.713 1.00 89.38 100 ALA A O 1
ATOM 792 N N . ASP A 1 101 ? 11.046 -1.212 -11.976 1.00 92.88 101 ASP A N 1
ATOM 793 C CA . ASP A 1 101 ? 11.321 -0.969 -10.560 1.00 92.88 101 ASP A CA 1
ATOM 794 C C . ASP A 1 101 ? 10.244 -0.107 -9.873 1.00 92.88 101 ASP A C 1
ATOM 796 O O . ASP A 1 101 ? 9.956 -0.318 -8.701 1.00 92.88 101 ASP A O 1
ATOM 800 N N . ASN A 1 102 ? 9.578 0.795 -10.606 1.00 93.44 102 ASN A N 1
ATOM 801 C CA . ASN A 1 102 ? 8.485 1.630 -10.084 1.00 93.44 102 ASN A CA 1
ATOM 802 C C . ASN A 1 102 ? 7.180 0.842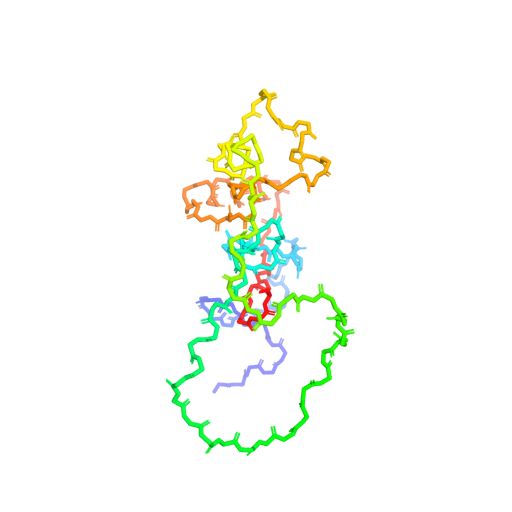 -9.856 1.00 93.44 102 ASN A C 1
ATOM 804 O O . ASN A 1 102 ? 6.295 1.288 -9.131 1.00 93.44 102 ASN A O 1
ATOM 808 N N . TYR A 1 103 ? 7.038 -0.320 -10.498 1.00 91.56 103 TYR A N 1
ATOM 809 C CA . TYR A 1 103 ? 5.816 -1.129 -10.479 1.00 91.56 103 TYR A CA 1
ATOM 810 C C . TYR A 1 103 ? 5.856 -2.271 -9.459 1.00 91.56 103 TYR A C 1
ATOM 812 O O . TYR A 1 103 ? 5.000 -3.157 -9.498 1.00 91.56 103 TYR A O 1
ATOM 820 N N . ILE A 1 104 ? 6.839 -2.283 -8.555 1.00 93.62 104 ILE A N 1
ATOM 821 C CA . ILE A 1 104 ? 6.958 -3.299 -7.512 1.00 93.62 104 ILE A CA 1
ATOM 822 C C . ILE A 1 104 ? 7.196 -2.672 -6.136 1.00 93.62 104 ILE A C 1
ATOM 824 O O . ILE A 1 104 ? 8.129 -1.903 -5.931 1.00 93.62 104 ILE A O 1
ATOM 828 N N . LEU A 1 105 ? 6.371 -3.068 -5.168 1.00 96.50 105 LEU A N 1
ATOM 829 C CA . LEU A 1 105 ? 6.584 -2.822 -3.745 1.00 96.50 105 LEU A CA 1
ATOM 830 C C . LEU A 1 105 ? 6.925 -4.163 -3.089 1.00 96.50 105 LEU A C 1
ATOM 832 O O . LEU A 1 105 ? 6.061 -5.027 -2.945 1.00 96.50 105 LEU A O 1
ATOM 836 N N . SER A 1 106 ? 8.196 -4.373 -2.737 1.00 96.50 106 SER A N 1
ATOM 837 C CA . SER A 1 106 ? 8.668 -5.648 -2.165 1.00 96.50 106 SER A CA 1
ATOM 838 C C . SER A 1 106 ? 9.626 -5.514 -0.978 1.00 96.50 106 SER A C 1
ATOM 840 O O . SER A 1 106 ? 9.985 -6.521 -0.370 1.00 96.50 106 SER A O 1
ATOM 842 N N . ASP A 1 107 ? 10.076 -4.303 -0.646 1.00 97.75 107 ASP A N 1
ATOM 843 C CA . ASP A 1 107 ? 11.001 -4.084 0.469 1.00 97.75 107 ASP A CA 1
ATOM 844 C C . ASP A 1 107 ? 10.238 -4.003 1.799 1.00 97.75 107 ASP A C 1
ATOM 846 O O . ASP A 1 107 ? 9.570 -3.016 2.103 1.00 97.75 107 ASP A O 1
ATOM 850 N N . VAL A 1 108 ? 10.369 -5.053 2.614 1.00 97.88 108 VAL A N 1
ATOM 851 C CA . VAL A 1 108 ? 9.725 -5.162 3.932 1.00 97.88 108 VAL A CA 1
ATOM 852 C C . VAL A 1 108 ? 10.211 -4.086 4.906 1.00 97.88 108 VAL A C 1
ATOM 854 O O . VAL A 1 108 ? 9.413 -3.555 5.677 1.00 97.88 108 VAL A O 1
ATOM 857 N N . ASN A 1 109 ? 11.504 -3.754 4.899 1.00 98.44 109 ASN A N 1
ATOM 858 C CA . ASN A 1 109 ? 12.057 -2.781 5.842 1.00 98.44 109 ASN A CA 1
ATOM 859 C C . ASN A 1 109 ? 11.588 -1.368 5.495 1.00 98.44 109 ASN A C 1
ATOM 861 O O . ASN A 1 109 ? 11.229 -0.603 6.395 1.00 98.44 109 ASN A O 1
ATOM 865 N N . LEU A 1 110 ? 11.543 -1.044 4.201 1.00 97.88 110 LEU A N 1
ATOM 866 C CA . LEU A 1 110 ? 10.967 0.210 3.727 1.00 97.88 110 LEU A CA 1
ATOM 867 C C . LEU A 1 110 ? 9.472 0.282 4.061 1.00 97.88 110 LEU A C 1
ATOM 869 O O . LEU A 1 110 ? 9.042 1.247 4.682 1.00 97.88 110 LEU A O 1
ATOM 873 N N . ALA A 1 111 ? 8.704 -0.770 3.767 1.00 98.25 111 ALA A N 1
ATOM 874 C CA . ALA A 1 111 ? 7.280 -0.850 4.094 1.00 98.25 111 ALA A CA 1
ATOM 875 C C . ALA A 1 111 ? 6.995 -0.613 5.592 1.00 98.25 111 ALA A C 1
ATOM 877 O O . ALA A 1 111 ? 6.079 0.131 5.950 1.00 98.25 111 ALA A O 1
ATOM 878 N N . ILE A 1 112 ? 7.806 -1.196 6.485 1.00 98.44 112 ILE A N 1
ATOM 879 C CA . ILE A 1 112 ? 7.715 -0.952 7.933 1.00 98.44 112 ILE A CA 1
ATOM 880 C C . ILE A 1 112 ? 7.986 0.520 8.255 1.00 98.44 112 ILE A C 1
ATOM 882 O O . ILE A 1 112 ? 7.248 1.114 9.042 1.00 98.44 112 ILE A O 1
ATOM 886 N N . LYS A 1 113 ? 9.034 1.109 7.672 1.00 98.62 113 LYS A N 1
ATOM 887 C CA . LYS A 1 113 ? 9.401 2.511 7.902 1.00 98.62 113 LYS A CA 1
ATOM 888 C C . LYS A 1 113 ? 8.273 3.464 7.486 1.00 98.62 113 LYS A C 1
ATOM 890 O O . LYS A 1 113 ? 7.903 4.322 8.284 1.00 98.62 113 LYS A O 1
ATOM 895 N N . GLU A 1 114 ? 7.693 3.267 6.306 1.00 98.19 114 GLU A N 1
ATOM 896 C CA . GLU A 1 114 ? 6.580 4.080 5.790 1.00 98.19 114 GLU A CA 1
ATOM 897 C C . GLU A 1 114 ? 5.306 3.911 6.650 1.00 98.19 114 GLU A C 1
ATOM 899 O O . GLU A 1 114 ? 4.656 4.887 7.028 1.00 98.19 114 GLU A O 1
ATOM 904 N N . ALA A 1 115 ? 4.979 2.688 7.091 1.00 98.12 115 ALA A N 1
ATOM 905 C CA . ALA A 1 115 ? 3.876 2.481 8.041 1.00 98.12 115 ALA A CA 1
ATOM 906 C C . ALA A 1 115 ? 4.116 3.151 9.399 1.00 98.12 115 ALA A C 1
ATOM 908 O O . ALA A 1 115 ? 3.177 3.652 10.029 1.00 98.12 115 ALA A O 1
ATOM 909 N N . LEU A 1 116 ? 5.361 3.147 9.883 1.00 98.44 116 LEU A N 1
ATOM 910 C CA . LEU A 1 116 ? 5.716 3.842 11.116 1.00 98.44 116 LEU A CA 1
ATOM 911 C C . LEU A 1 116 ? 5.560 5.354 10.964 1.00 98.44 116 LEU A C 1
ATOM 913 O O . LEU A 1 116 ? 5.160 6.000 11.930 1.00 98.44 116 LEU A O 1
ATOM 917 N N . GLU A 1 117 ? 5.791 5.918 9.781 1.00 98.44 117 GLU A N 1
ATOM 918 C CA . GLU A 1 117 ? 5.499 7.327 9.518 1.00 98.44 117 GLU A CA 1
ATOM 919 C C . GLU A 1 117 ? 4.003 7.629 9.670 1.00 98.44 117 GLU A C 1
ATOM 921 O O . GLU A 1 117 ? 3.636 8.545 10.415 1.00 98.44 117 GLU A O 1
ATOM 926 N N . PHE A 1 118 ? 3.121 6.818 9.076 1.00 98.50 118 PHE A N 1
ATOM 927 C CA . PHE A 1 118 ? 1.674 6.959 9.284 1.00 98.50 118 PHE A CA 1
ATOM 928 C C . PHE A 1 118 ? 1.301 6.865 10.771 1.00 98.50 118 PHE A C 1
ATOM 930 O O . PHE A 1 118 ? 0.570 7.715 11.291 1.00 98.50 118 PHE A O 1
ATOM 937 N N . LYS A 1 119 ? 1.850 5.874 11.480 1.00 98.12 119 LYS A N 1
ATOM 938 C CA . LYS A 1 119 ? 1.62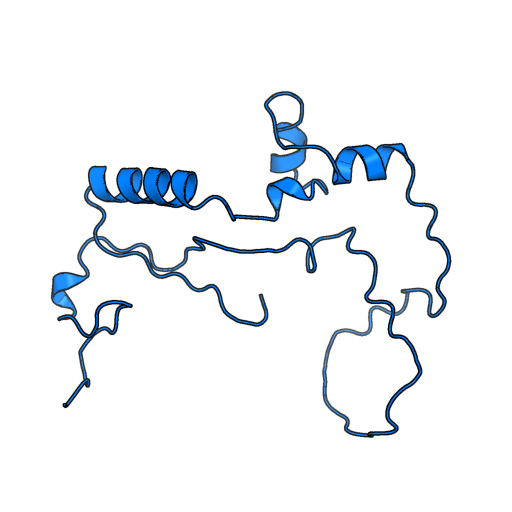8 5.680 12.918 1.00 98.12 119 LYS A CA 1
ATOM 939 C C . LYS A 1 119 ? 2.092 6.881 13.750 1.00 98.12 119 LYS A C 1
ATOM 941 O O . LYS A 1 119 ? 1.359 7.333 14.629 1.00 98.12 119 LYS A O 1
ATOM 946 N N . ASN A 1 120 ? 3.274 7.423 13.458 1.00 98.38 120 ASN A N 1
ATOM 947 C CA . ASN A 1 120 ? 3.834 8.591 14.146 1.00 98.38 120 ASN A CA 1
ATOM 948 C C . ASN A 1 120 ? 2.984 9.853 13.923 1.00 98.38 120 ASN A C 1
ATOM 950 O O . ASN A 1 120 ? 2.929 10.718 14.792 1.00 98.38 120 ASN A O 1
ATOM 954 N N . ASN A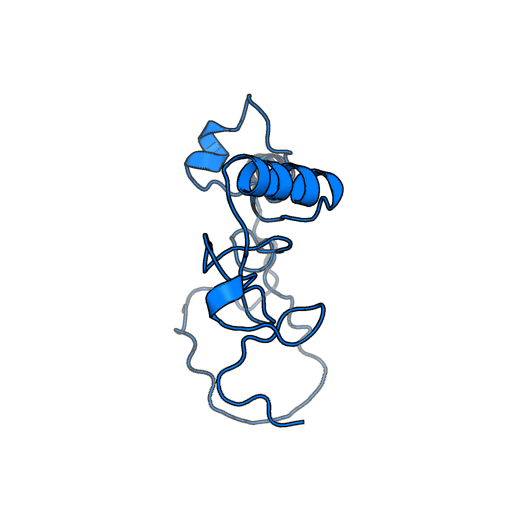 1 121 ? 2.244 9.913 12.812 1.00 97.94 121 ASN A N 1
ATOM 955 C CA . ASN A 1 121 ? 1.264 10.958 12.500 1.00 97.94 121 ASN A CA 1
ATOM 956 C C . ASN A 1 121 ? -0.163 10.635 13.012 1.00 97.94 121 ASN A C 1
ATOM 958 O O . ASN A 1 121 ? -1.171 11.111 12.465 1.00 97.94 121 ASN A O 1
ATOM 962 N N . GLY A 1 122 ? -0.265 9.799 14.051 1.00 98.00 122 GLY A N 1
ATOM 963 C CA . GLY A 1 122 ? -1.517 9.424 14.717 1.00 98.00 122 GLY A CA 1
ATOM 964 C C . GLY A 1 122 ? -2.348 8.374 13.975 1.00 98.00 122 GLY A C 1
ATOM 965 O O . GLY A 1 122 ? -3.510 8.159 14.322 1.00 98.00 122 GLY A O 1
ATOM 966 N N . GLY A 1 123 ? -1.788 7.756 12.935 1.00 98.12 123 GLY A N 1
ATOM 967 C CA . GLY A 1 123 ? -2.392 6.633 12.230 1.00 98.12 123 GLY A CA 1
ATOM 968 C C . GLY A 1 123 ? -2.528 5.398 13.118 1.00 98.12 123 GLY A C 1
ATOM 969 O O . GLY A 1 123 ? -1.704 5.156 14.000 1.00 98.12 123 GLY A O 1
ATOM 970 N N . SER A 1 124 ? -3.581 4.614 12.894 1.00 98.00 124 SER A N 1
ATOM 971 C CA . SER A 1 124 ? -3.881 3.427 13.700 1.00 98.00 124 SER A CA 1
ATOM 972 C C . SER A 1 124 ? -4.054 2.179 12.846 1.00 98.00 124 SER A C 1
ATOM 974 O O . SER A 1 124 ? -3.404 1.171 13.118 1.00 98.00 124 SER A O 1
ATOM 976 N N . THR A 1 125 ? -4.878 2.250 11.797 1.00 98.25 125 THR A N 1
ATOM 977 C CA . THR A 1 125 ? -5.215 1.080 10.975 1.00 98.25 125 THR A CA 1
ATOM 978 C C . THR A 1 125 ? -4.950 1.344 9.498 1.00 98.25 125 THR A C 1
ATOM 980 O O . THR A 1 125 ? -5.164 2.448 9.001 1.00 98.25 125 THR A O 1
ATOM 983 N N . VAL A 1 126 ? -4.493 0.314 8.794 1.00 98.31 126 VAL A N 1
ATOM 984 C CA . VAL A 1 126 ? -4.303 0.316 7.343 1.00 98.31 126 VAL A CA 1
ATOM 985 C C . VAL A 1 126 ? -5.041 -0.886 6.774 1.00 98.31 126 VAL A C 1
ATOM 987 O O . VAL A 1 126 ? -4.964 -1.977 7.346 1.00 98.31 126 VAL A O 1
ATOM 990 N N . VAL A 1 127 ? -5.754 -0.688 5.670 1.00 98.25 127 VAL A N 1
ATOM 991 C CA . VAL A 1 127 ? -6.375 -1.773 4.909 1.00 98.25 127 VAL A CA 1
ATOM 992 C C . VAL A 1 127 ? -5.535 -2.025 3.664 1.00 98.25 127 VAL A C 1
ATOM 994 O O . VAL A 1 127 ? -5.510 -1.201 2.753 1.00 98.25 127 VAL A O 1
ATOM 997 N N . ASP A 1 128 ? -4.853 -3.169 3.642 1.00 97.88 128 ASP A N 1
ATOM 998 C CA . ASP A 1 128 ? -4.191 -3.666 2.439 1.00 97.88 128 ASP A CA 1
ATOM 999 C C . ASP A 1 128 ? -5.225 -4.376 1.562 1.00 97.88 128 ASP A C 1
ATOM 1001 O O . ASP A 1 128 ? -5.832 -5.364 1.989 1.00 97.88 128 ASP A O 1
ATOM 1005 N N . VAL A 1 129 ? -5.450 -3.850 0.360 1.00 96.75 129 VAL A N 1
ATOM 1006 C CA . VAL A 1 129 ? -6.427 -4.401 -0.593 1.00 96.75 129 VAL A CA 1
ATOM 1007 C C . VAL A 1 129 ? -5.767 -5.232 -1.691 1.00 96.75 129 VAL A C 1
ATOM 1009 O O . VAL A 1 129 ? -6.396 -5.538 -2.702 1.00 96.75 129 VAL A O 1
ATOM 1012 N N . THR A 1 130 ? -4.509 -5.629 -1.500 1.00 95.25 130 THR A N 1
ATOM 1013 C CA . THR A 1 130 ? -3.805 -6.512 -2.427 1.00 95.25 130 THR A CA 1
ATOM 1014 C C . THR A 1 130 ? -4.415 -7.909 -2.399 1.00 95.25 130 THR A C 1
ATOM 1016 O O . THR A 1 130 ? -4.330 -8.641 -1.411 1.00 95.25 130 THR A O 1
ATOM 1019 N N . ASN A 1 131 ? -5.008 -8.313 -3.518 1.00 91.19 131 ASN A N 1
ATOM 1020 C CA . ASN A 1 131 ? -5.570 -9.639 -3.734 1.00 91.19 131 ASN A CA 1
ATOM 1021 C C . ASN A 1 131 ? -4.967 -10.302 -4.981 1.00 91.19 131 ASN A C 1
ATOM 1023 O O . ASN A 1 131 ? -4.196 -9.717 -5.738 1.00 91.19 131 ASN A O 1
ATOM 1027 N N . ARG A 1 132 ? -5.344 -11.562 -5.217 1.00 84.75 132 ARG A N 1
ATOM 1028 C CA . ARG A 1 132 ? -5.070 -12.216 -6.501 1.00 84.75 132 ARG A CA 1
ATOM 1029 C C . ARG A 1 132 ? -5.956 -11.577 -7.575 1.00 84.75 132 ARG A C 1
ATOM 1031 O O . ARG A 1 132 ? -7.174 -11.693 -7.470 1.00 84.75 132 ARG A O 1
ATOM 1038 N N . GLY A 1 133 ? -5.349 -10.961 -8.590 1.00 70.69 133 GLY A N 1
ATOM 1039 C CA . GLY A 1 133 ? -6.058 -10.405 -9.751 1.00 70.69 133 GLY A CA 1
ATOM 1040 C C . GLY A 1 133 ? -5.946 -8.890 -9.949 1.00 70.69 133 GLY A C 1
ATOM 1041 O O . GLY A 1 133 ? -6.638 -8.374 -10.822 1.00 70.69 133 GLY A O 1
ATOM 1042 N N . LEU A 1 134 ? -5.115 -8.200 -9.161 1.00 69.00 134 LEU A N 1
ATOM 1043 C CA . LEU A 1 134 ? -4.634 -6.845 -9.471 1.00 69.00 134 LEU A CA 1
ATOM 1044 C C . LEU A 1 134 ? -3.569 -6.851 -10.577 1.00 69.00 134 LEU A C 1
ATOM 1046 O O . LEU A 1 134 ? -2.874 -7.886 -10.713 1.00 69.00 134 LEU A O 1
#